Protein AF-X1KCS4-F1 (afdb_monomer)

Radius of gyration: 14.19 Å; Cα contacts (8 Å, |Δi|>4): 186; chains: 1; bounding box: 34×30×43 Å

pLDDT: mean 89.07, std 13.69, range [33.34, 98.0]

Foldseek 3Di:
DPDPPVLQVVQLVVVVVVCCVVPPPVFKDKDAQDDQAPDPGTARIWIAGPPPRAIETEHEDADADDPVNLVVVLVSCVRNVHDEYEYEYCDDPVRHDVVNVVSCVVSNYHYHHDDDPPPD

Sequence (120 aa):
MLWGKSGAKEYEDHVERALKRKYPWTTWQMEPQSPIKGTKDKVDFRLTNRKTGKEILVDAKSGTIKVSDLRQLDDYKRSANVKEVIIYTPTRKADIADSIKQRAKKSGIKIVCSSPRSSW

Secondary structure (DSSP, 8-state):
----HHHHHHHHHHHHHHHHHHS-TTTEEEEEEEE-TTSS-EEEEEEEETTT--EEEEEE-SS---HHHHHHHHHHHHHTT-SEEEEEESS-GGGS-HHHHHHHHHHTEEEEE-PPP---

Organism: NCBI:txid412755

Solvent-accessible surface area (backbone atoms only — not comparable to full-atom values): 6909 Å² total; per-residue (Å²): 134,86,75,51,81,65,47,50,52,55,42,42,53,46,48,51,56,52,44,51,72,77,48,45,71,95,49,25,47,76,38,68,63,31,73,36,58,99,55,96,49,62,35,51,29,35,37,34,29,72,86,75,67,49,50,35,43,35,40,69,37,68,55,86,89,49,72,66,57,55,51,53,50,54,48,47,31,60,58,59,72,41,84,41,39,35,39,39,22,51,55,52,76,85,76,54,55,66,70,54,54,54,49,28,58,76,71,53,41,44,81,43,66,56,60,76,80,78,85,124

Nearest PDB structures (foldseek):
  7edb-assembly1_A  TM=5.763E-01  e=1.135E-04  Peduovirus P2
  7e8r-assembly1_A-2  TM=4.992E-01  e=1.795E-04  Peduovirus P2
  5sxg-assembly2_B  TM=4.788E-01  e=2.258E-01  Homo sapiens
  7jn3-assembly1_E  TM=3.779E-01  e=1.099E-01  Rous sarcoma virus (strain Schmidt-Ruppin A)
  8sfe-assembly1_D  TM=5.003E-01  e=8.929E-01  Homo sapiens

Mean predicted aligned error: 4.86 Å

Structure (mmCIF, N/CA/C/O backbone):
data_AF-X1KCS4-F1
#
_entry.id   AF-X1KCS4-F1
#
loop_
_atom_site.group_PDB
_atom_site.id
_atom_site.type_symbol
_atom_site.label_atom_id
_atom_site.label_alt_id
_atom_site.label_comp_id
_atom_site.label_asym_id
_atom_site.label_entity_id
_atom_site.label_seq_id
_atom_site.pdbx_PDB_ins_code
_atom_site.Cartn_x
_atom_site.Cartn_y
_atom_site.Cartn_z
_atom_site.occupancy
_atom_site.B_iso_or_equiv
_atom_site.auth_seq_id
_atom_site.auth_comp_id
_atom_site.auth_asym_id
_atom_site.auth_atom_id
_atom_site.pdbx_PDB_model_num
ATOM 1 N N . MET A 1 1 ? 14.208 8.202 -19.451 1.00 38.06 1 MET A N 1
ATOM 2 C CA . MET A 1 1 ? 13.458 9.331 -18.858 1.00 38.06 1 MET A CA 1
ATOM 3 C C . MET A 1 1 ? 13.601 9.268 -17.350 1.00 38.06 1 MET A C 1
ATOM 5 O O . MET A 1 1 ? 13.130 8.313 -16.745 1.00 38.06 1 MET A O 1
ATOM 9 N N . LEU A 1 2 ? 14.315 10.230 -16.767 1.00 42.50 2 LEU A N 1
ATOM 10 C CA . LEU A 1 2 ? 14.402 10.414 -15.320 1.00 42.50 2 LEU A CA 1
ATOM 11 C C . LEU A 1 2 ? 13.086 11.053 -14.866 1.00 42.50 2 LEU A C 1
ATOM 13 O O . LEU A 1 2 ? 12.806 12.197 -15.211 1.00 42.50 2 LEU A O 1
ATOM 17 N N . TRP A 1 3 ? 12.255 10.295 -14.156 1.00 44.34 3 TRP A N 1
ATOM 18 C CA . TRP A 1 3 ? 11.042 10.823 -13.540 1.00 44.34 3 TRP A CA 1
ATOM 19 C C . TRP A 1 3 ? 11.471 11.754 -12.396 1.00 44.34 3 TRP A C 1
ATOM 21 O O . TRP A 1 3 ? 11.936 11.293 -11.356 1.00 44.34 3 TRP A O 1
ATOM 31 N N . GLY A 1 4 ? 11.395 13.070 -12.619 1.00 45.94 4 GLY A N 1
ATOM 32 C CA . GLY A 1 4 ? 11.576 14.078 -11.570 1.00 45.94 4 GLY A CA 1
ATOM 33 C C . GLY A 1 4 ? 10.448 14.017 -10.534 1.00 45.94 4 GLY A C 1
ATOM 34 O O . GLY A 1 4 ? 9.486 13.268 -10.697 1.00 45.94 4 GLY A O 1
ATOM 35 N N . LYS A 1 5 ? 10.534 14.827 -9.468 1.00 54.72 5 LYS A N 1
ATOM 36 C CA . LYS A 1 5 ? 9.528 14.891 -8.381 1.00 54.72 5 LYS A CA 1
ATOM 37 C C . LYS A 1 5 ? 8.073 15.037 -8.877 1.00 54.72 5 LYS A C 1
ATOM 39 O O . LYS A 1 5 ? 7.163 14.591 -8.186 1.00 54.72 5 LYS A O 1
ATOM 44 N N . SER A 1 6 ? 7.859 15.601 -10.069 1.00 61.47 6 SER A N 1
ATOM 45 C CA . SER A 1 6 ? 6.556 15.672 -10.747 1.00 61.47 6 SER A CA 1
ATOM 46 C C . SER A 1 6 ? 5.951 14.294 -11.037 1.00 61.47 6 SER A C 1
ATOM 48 O O . SER A 1 6 ? 4.779 14.062 -10.761 1.00 61.47 6 SER A O 1
ATOM 50 N N . GLY A 1 7 ? 6.760 13.341 -11.496 1.00 74.06 7 GLY A N 1
ATOM 51 C CA . GLY A 1 7 ? 6.286 12.027 -11.910 1.00 74.06 7 GLY A CA 1
ATOM 52 C C . GLY A 1 7 ? 5.877 11.106 -10.751 1.00 74.06 7 GLY A C 1
ATOM 53 O O . GLY A 1 7 ? 5.009 10.251 -10.915 1.00 74.06 7 GLY A O 1
ATOM 54 N N . ALA A 1 8 ? 6.467 11.278 -9.563 1.00 82.19 8 ALA A N 1
ATOM 55 C CA . ALA A 1 8 ? 6.023 10.564 -8.362 1.00 82.19 8 ALA A CA 1
ATOM 56 C C . ALA A 1 8 ? 4.621 11.026 -7.936 1.00 82.19 8 ALA A C 1
ATOM 58 O O . ALA A 1 8 ? 3.729 10.200 -7.756 1.00 82.19 8 ALA A O 1
ATOM 59 N N . LYS A 1 9 ? 4.402 12.346 -7.896 1.00 87.00 9 LYS A N 1
ATOM 60 C CA . LYS A 1 9 ? 3.107 12.931 -7.539 1.00 87.00 9 LYS A CA 1
ATOM 61 C C . LYS A 1 9 ? 2.011 12.601 -8.555 1.00 87.00 9 LYS A C 1
ATOM 63 O O . LYS A 1 9 ? 0.904 12.243 -8.166 1.00 87.00 9 LYS A O 1
ATOM 68 N N . GLU A 1 10 ? 2.316 12.664 -9.850 1.00 89.19 10 GLU A N 1
ATOM 69 C CA . GLU A 1 10 ? 1.380 12.253 -10.906 1.00 89.19 10 GLU A CA 1
ATOM 70 C C . GLU A 1 10 ? 0.966 10.784 -10.765 1.00 89.19 10 GLU A C 1
ATOM 72 O O . GLU A 1 10 ? -0.197 10.426 -10.988 1.00 89.19 10 GLU A O 1
ATOM 77 N N . TYR A 1 11 ? 1.910 9.924 -10.372 1.00 91.75 11 TYR A N 1
ATOM 78 C CA . TYR A 1 11 ? 1.622 8.519 -10.140 1.00 91.75 11 TYR A CA 1
ATOM 79 C C . TYR A 1 11 ? 0.752 8.306 -8.896 1.00 91.75 11 TYR A C 1
ATOM 81 O O . TYR A 1 11 ? -0.223 7.557 -8.967 1.00 91.75 11 TYR A O 1
ATOM 89 N N . GLU A 1 12 ? 1.037 8.997 -7.791 1.00 93.62 12 GLU A N 1
ATOM 90 C CA . GLU A 1 12 ? 0.167 9.013 -6.609 1.00 93.62 12 GLU A CA 1
ATOM 91 C C . GLU A 1 12 ? -1.261 9.452 -6.966 1.00 93.62 12 GLU A C 1
ATOM 93 O O . GLU A 1 12 ? -2.215 8.785 -6.573 1.00 93.62 12 GLU A O 1
ATOM 98 N N . ASP A 1 13 ? -1.432 10.488 -7.794 1.00 93.44 13 ASP A N 1
ATOM 99 C CA . ASP A 1 13 ? -2.755 10.967 -8.228 1.00 93.44 13 ASP A CA 1
ATOM 100 C C . ASP A 1 13 ? -3.507 9.945 -9.089 1.00 93.44 13 ASP A C 1
ATOM 102 O O . ASP A 1 13 ? -4.740 9.839 -9.043 1.00 93.44 13 ASP A O 1
ATOM 106 N N . HIS A 1 14 ? -2.781 9.183 -9.908 1.00 93.69 14 HIS A N 1
ATOM 107 C CA . HIS A 1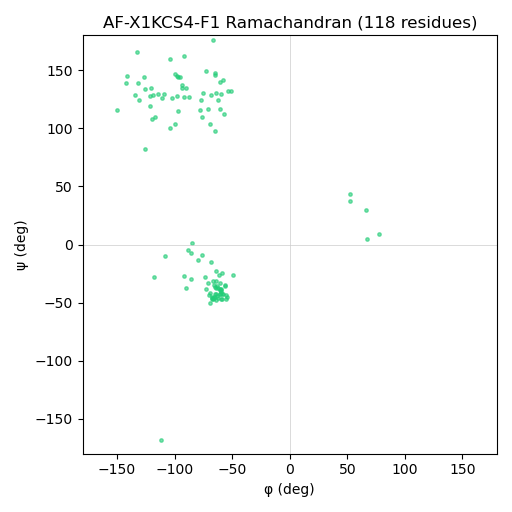 14 ? -3.345 8.052 -10.643 1.00 93.69 14 HIS A CA 1
ATOM 108 C C . HIS A 1 14 ? -3.791 6.935 -9.693 1.00 93.69 14 HIS A C 1
ATOM 110 O O . HIS A 1 14 ? -4.902 6.407 -9.835 1.00 93.69 14 HIS A O 1
ATOM 116 N N . VAL A 1 15 ? -2.957 6.594 -8.708 1.00 96.06 15 VAL A N 1
ATOM 117 C CA . VAL A 1 15 ? -3.277 5.588 -7.689 1.00 96.06 15 VAL A CA 1
ATOM 118 C C . VAL A 1 15 ? -4.489 6.026 -6.877 1.00 96.06 15 VAL A C 1
ATOM 120 O O . VAL A 1 15 ? -5.433 5.249 -6.756 1.00 96.06 15 VAL A O 1
ATOM 123 N N . GLU A 1 16 ? -4.550 7.277 -6.429 1.00 95.81 16 GLU A N 1
ATOM 124 C CA . GLU A 1 16 ? -5.687 7.832 -5.697 1.00 95.81 16 GLU A CA 1
ATOM 125 C C . GLU A 1 16 ? -6.998 7.673 -6.489 1.00 95.81 16 GLU A C 1
ATOM 127 O O . GLU A 1 16 ? -8.005 7.180 -5.970 1.00 95.81 16 GLU A O 1
ATOM 132 N N . ARG A 1 17 ? -6.990 8.007 -7.787 1.00 95.00 17 ARG A N 1
ATOM 133 C CA . ARG A 1 17 ? -8.144 7.811 -8.685 1.00 95.00 17 ARG A CA 1
ATOM 134 C C . ARG A 1 17 ? -8.524 6.339 -8.851 1.00 95.00 17 ARG A C 1
ATOM 136 O O . ARG A 1 17 ? -9.704 6.013 -9.004 1.00 95.00 17 ARG A O 1
ATOM 143 N N . ALA A 1 18 ? -7.556 5.425 -8.867 1.00 94.88 18 ALA A N 1
ATOM 144 C CA . ALA A 1 18 ? -7.826 3.989 -8.896 1.00 94.88 18 ALA A CA 1
ATOM 145 C C . ALA A 1 18 ? -8.428 3.497 -7.567 1.00 94.88 18 ALA A C 1
ATOM 147 O O . ALA A 1 18 ? -9.395 2.732 -7.580 1.00 94.88 18 ALA A O 1
ATOM 148 N N . LEU A 1 19 ? -7.916 3.982 -6.433 1.00 96.38 19 LEU A N 1
ATOM 149 C CA . LEU A 1 19 ? -8.420 3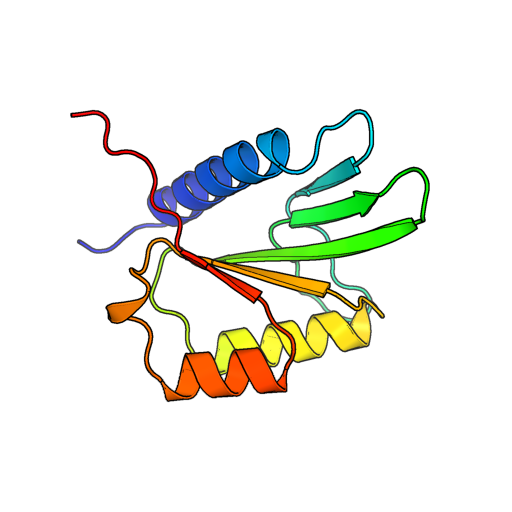.657 -5.103 1.00 96.38 19 LEU A CA 1
ATOM 150 C C . LEU A 1 19 ? -9.850 4.161 -4.909 1.00 96.38 19 LEU A C 1
ATOM 152 O O . LEU A 1 19 ? -10.698 3.360 -4.534 1.00 96.38 19 LEU A O 1
ATOM 156 N N . LYS A 1 20 ? -10.160 5.415 -5.263 1.00 94.94 20 LYS A N 1
ATOM 157 C CA . LYS A 1 20 ? -11.523 5.982 -5.173 1.00 94.94 20 LYS A CA 1
ATOM 158 C C . LYS A 1 20 ? -12.568 5.164 -5.943 1.00 94.94 20 LYS A C 1
ATOM 160 O O . LYS A 1 20 ? -13.702 5.039 -5.491 1.00 94.94 20 LYS A O 1
ATOM 165 N N . ARG A 1 21 ? -12.189 4.578 -7.086 1.00 94.12 21 ARG A N 1
ATOM 166 C CA . ARG A 1 21 ? -13.071 3.698 -7.878 1.00 94.12 21 ARG A CA 1
ATOM 167 C C . ARG A 1 21 ? -13.285 2.332 -7.228 1.00 94.12 21 ARG A C 1
ATOM 169 O O . ARG A 1 21 ? -14.378 1.785 -7.301 1.00 94.12 21 ARG A O 1
ATOM 176 N N . LYS A 1 22 ? -12.243 1.770 -6.616 1.00 95.69 22 LYS A N 1
ATOM 177 C CA . LYS A 1 22 ? -12.269 0.423 -6.028 1.00 95.69 22 LYS A CA 1
ATOM 178 C C . LYS A 1 22 ? -12.797 0.396 -4.589 1.00 95.69 22 LYS A C 1
ATOM 180 O O . LYS A 1 22 ? -13.367 -0.606 -4.166 1.00 95.69 22 LYS A O 1
ATOM 185 N N . TYR A 1 23 ? -12.594 1.478 -3.849 1.00 95.44 23 TYR A N 1
ATOM 186 C CA . TYR A 1 23 ? -12.933 1.647 -2.440 1.00 95.44 23 TYR A CA 1
ATOM 187 C C . TYR A 1 23 ? -13.808 2.902 -2.300 1.00 95.44 23 TYR A C 1
ATOM 189 O O . TYR A 1 23 ? -13.296 3.985 -2.012 1.00 95.44 23 TYR A O 1
ATOM 197 N N . PRO A 1 24 ? -15.128 2.787 -2.547 1.00 93.44 24 PRO A N 1
ATOM 198 C CA . PRO A 1 24 ? -16.026 3.937 -2.564 1.00 93.44 24 PRO A CA 1
ATOM 199 C C . PRO A 1 24 ? -16.064 4.662 -1.217 1.00 93.44 24 PRO A C 1
ATOM 201 O O . PRO A 1 24 ? -16.142 4.025 -0.162 1.00 93.44 24 PRO A O 1
ATOM 204 N N . TRP A 1 25 ? -16.092 5.995 -1.261 1.00 92.00 25 TRP A N 1
ATOM 205 C CA . TRP A 1 25 ? -16.055 6.882 -0.089 1.00 92.00 25 TRP A CA 1
ATOM 206 C C . TRP A 1 25 ? -17.210 6.672 0.908 1.00 92.00 25 TRP A C 1
ATOM 208 O O . TRP A 1 25 ? -17.068 6.932 2.105 1.00 92.00 25 TRP A O 1
ATOM 218 N N . THR A 1 26 ? -18.339 6.143 0.425 1.00 93.81 26 THR A N 1
ATOM 219 C CA . THR A 1 26 ? -19.500 5.760 1.243 1.00 93.81 26 THR A CA 1
ATOM 220 C C . THR A 1 26 ? -19.189 4.621 2.217 1.00 93.81 26 THR A C 1
ATOM 222 O O . THR A 1 26 ? -19.865 4.468 3.230 1.00 93.81 26 THR A O 1
ATOM 225 N N . THR A 1 27 ? -18.164 3.813 1.930 1.00 97.00 27 THR A N 1
ATOM 226 C CA . THR A 1 27 ? -17.755 2.660 2.749 1.00 97.00 27 THR A CA 1
ATOM 227 C C . THR A 1 27 ? -16.337 2.810 3.293 1.00 97.00 27 THR A C 1
ATOM 229 O O . THR A 1 27 ? -16.034 2.277 4.358 1.00 97.00 27 THR A O 1
ATOM 232 N N . TRP A 1 28 ? -15.470 3.537 2.594 1.00 98.00 28 TRP A N 1
ATOM 233 C CA . TRP A 1 28 ? -14.059 3.676 2.930 1.00 98.00 28 TRP A CA 1
ATOM 234 C C . TRP A 1 28 ? -13.691 5.136 3.179 1.00 98.00 28 TRP A C 1
ATOM 236 O O . TRP A 1 28 ? -14.057 6.029 2.421 1.00 98.00 28 TRP A O 1
ATOM 246 N N . GLN A 1 29 ? -12.948 5.376 4.249 1.00 97.56 29 GLN A N 1
ATOM 247 C CA . GLN A 1 29 ? -12.199 6.605 4.456 1.00 97.56 29 GLN A CA 1
ATOM 248 C C . GLN A 1 29 ? -10.811 6.421 3.853 1.00 97.56 29 GLN A C 1
ATOM 250 O O . GLN A 1 29 ? -10.196 5.380 4.062 1.00 97.56 29 GLN A O 1
ATOM 255 N N . MET A 1 30 ? -10.336 7.412 3.107 1.00 97.75 30 MET A N 1
ATOM 256 C CA . MET A 1 30 ? -8.986 7.426 2.558 1.00 97.75 30 MET A CA 1
ATOM 257 C C . MET A 1 30 ? -8.236 8.627 3.112 1.00 97.75 30 MET A C 1
ATOM 259 O O . MET A 1 30 ? -8.732 9.749 3.035 1.00 97.75 30 MET A O 1
ATOM 263 N N . GLU A 1 31 ? -7.047 8.379 3.643 1.00 96.81 31 GLU A N 1
ATOM 264 C CA . GLU A 1 31 ? -6.171 9.386 4.228 1.00 96.81 31 GLU A CA 1
ATOM 265 C C . GLU A 1 31 ? -4.848 9.394 3.454 1.00 96.81 31 GLU A C 1
ATOM 267 O O . GLU A 1 31 ? -4.085 8.426 3.558 1.00 96.81 31 GLU A O 1
ATOM 272 N N . PRO A 1 32 ? -4.580 10.430 2.640 1.00 95.88 32 PRO A N 1
ATOM 273 C CA . PRO A 1 32 ? -3.310 10.556 1.942 1.00 95.88 32 PRO A CA 1
ATOM 274 C C . PRO A 1 32 ? -2.187 10.938 2.915 1.00 95.88 32 PRO A C 1
ATOM 276 O O . PRO A 1 32 ? -2.423 11.650 3.892 1.00 95.88 32 PRO A O 1
ATOM 279 N N . GLN A 1 33 ? -0.959 10.500 2.627 1.00 94.00 33 GLN A N 1
ATOM 280 C CA . GLN A 1 33 ? 0.252 10.826 3.392 1.00 94.00 33 GLN A CA 1
ATOM 281 C C . GLN A 1 33 ? 0.086 10.544 4.900 1.00 94.00 33 GLN A C 1
ATOM 283 O O . GLN A 1 33 ? 0.455 11.347 5.764 1.00 94.00 33 GLN A O 1
ATOM 288 N N . SER A 1 34 ? -0.515 9.391 5.208 1.00 93.81 34 SER A N 1
ATOM 289 C CA . SER A 1 34 ? -0.917 8.992 6.556 1.00 93.81 34 SER A CA 1
ATOM 290 C C . SER A 1 34 ? 0.300 8.559 7.381 1.00 93.81 34 SER A C 1
ATOM 292 O O . SER A 1 34 ? 1.086 7.728 6.918 1.00 93.81 34 SER A O 1
ATOM 294 N N . PRO A 1 35 ? 0.484 9.076 8.608 1.00 93.12 35 PRO A N 1
ATOM 295 C CA . PRO A 1 35 ? 1.606 8.686 9.449 1.00 93.12 35 PRO A CA 1
ATOM 296 C C . PRO A 1 35 ? 1.525 7.210 9.858 1.00 93.12 35 PRO A C 1
ATOM 298 O O . PRO A 1 35 ? 0.450 6.654 10.120 1.00 93.12 35 PRO A O 1
ATOM 301 N N . ILE A 1 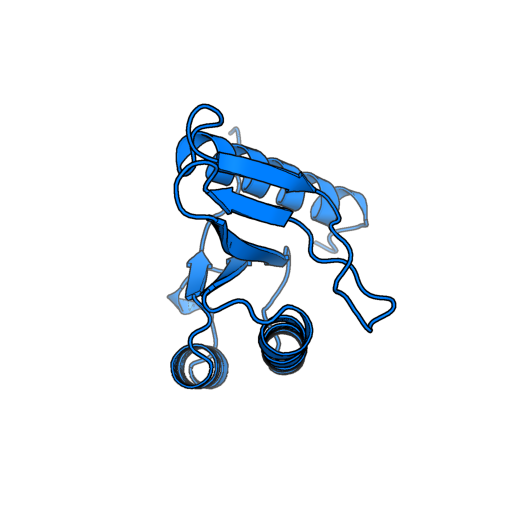36 ? 2.688 6.573 9.973 1.00 91.12 36 ILE A N 1
ATOM 302 C CA . ILE A 1 36 ? 2.806 5.234 10.548 1.00 91.12 36 ILE A CA 1
ATOM 303 C C . ILE A 1 36 ? 3.205 5.360 12.017 1.00 91.12 36 ILE A C 1
ATOM 305 O O . ILE A 1 36 ? 4.292 5.836 12.351 1.00 91.12 36 ILE A O 1
ATOM 309 N N . LYS A 1 37 ? 2.303 4.924 12.906 1.00 85.56 37 LYS A N 1
ATOM 310 C CA . LYS A 1 37 ? 2.481 4.986 14.362 1.00 85.56 37 LYS A CA 1
ATOM 311 C C . LYS A 1 37 ? 3.827 4.380 14.770 1.00 85.56 37 LYS A C 1
ATOM 313 O O . LYS A 1 37 ? 4.167 3.283 14.345 1.00 85.56 37 LYS A O 1
ATOM 318 N N . GLY A 1 38 ? 4.571 5.094 15.615 1.00 83.31 38 GLY A N 1
ATOM 319 C CA . GLY A 1 38 ? 5.875 4.641 16.109 1.00 83.31 38 GLY A CA 1
ATOM 320 C C . GLY A 1 38 ? 7.030 4.808 15.115 1.00 83.31 38 GLY A C 1
ATOM 321 O O . GLY A 1 38 ? 8.124 4.327 15.385 1.00 83.31 38 GLY A O 1
ATOM 322 N N . THR A 1 39 ? 6.816 5.496 13.990 1.00 84.81 39 THR A N 1
ATOM 323 C CA . THR A 1 39 ? 7.860 5.809 13.003 1.00 84.81 39 THR A CA 1
ATOM 324 C C . THR A 1 39 ? 7.802 7.289 12.612 1.00 84.81 39 THR A C 1
ATOM 326 O O . THR A 1 39 ? 6.816 7.971 12.891 1.00 84.81 39 THR A O 1
ATOM 329 N N . LYS A 1 40 ? 8.850 7.797 11.952 1.00 88.06 40 LYS A N 1
ATOM 330 C CA . LYS A 1 40 ? 8.832 9.130 11.316 1.00 88.06 40 LYS A CA 1
ATOM 331 C C . LYS A 1 40 ? 8.232 9.098 9.906 1.00 88.06 40 LYS A C 1
ATOM 333 O O . LYS A 1 40 ? 8.187 10.128 9.234 1.00 88.06 40 LYS A O 1
ATOM 338 N N . ASP A 1 41 ? 7.791 7.926 9.471 1.00 90.81 41 ASP A N 1
ATOM 339 C CA . ASP A 1 41 ? 7.415 7.677 8.098 1.00 90.81 41 ASP A CA 1
ATOM 340 C C . ASP A 1 41 ? 5.924 7.918 7.859 1.00 90.81 41 ASP A C 1
ATOM 342 O O . ASP A 1 41 ? 5.090 7.933 8.775 1.00 90.81 41 ASP A O 1
ATOM 346 N N . LYS A 1 42 ? 5.592 8.075 6.580 1.00 93.25 42 LYS A N 1
ATOM 347 C CA . LYS A 1 42 ? 4.230 8.191 6.078 1.00 93.25 42 LYS A CA 1
ATOM 348 C C . LYS A 1 42 ? 4.019 7.155 4.989 1.00 93.25 42 LYS A C 1
ATOM 350 O O . LYS A 1 42 ? 4.933 6.873 4.219 1.00 93.25 42 LYS A O 1
ATOM 355 N N . VAL A 1 43 ? 2.812 6.612 4.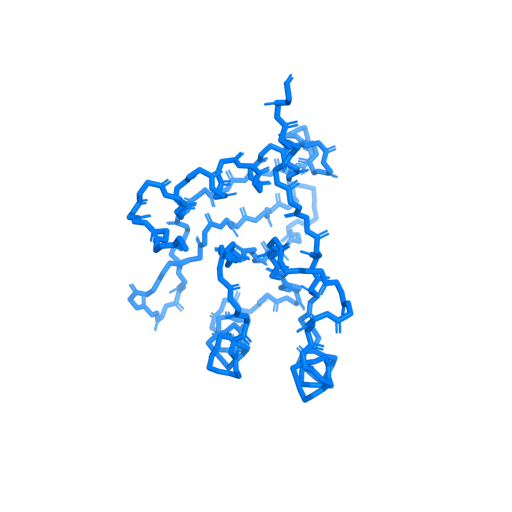934 1.00 94.94 43 VAL A N 1
ATOM 356 C CA . VAL A 1 43 ? 2.347 5.824 3.797 1.00 94.94 43 VAL A CA 1
ATOM 357 C C . VAL A 1 43 ? 1.524 6.712 2.875 1.00 94.94 43 VAL A C 1
ATOM 359 O O . VAL A 1 43 ? 0.789 7.582 3.351 1.00 94.94 43 VAL A O 1
ATOM 362 N N . ASP A 1 44 ? 1.622 6.483 1.569 1.00 96.12 44 ASP A N 1
ATOM 363 C CA . ASP A 1 44 ? 0.971 7.347 0.582 1.00 96.12 44 ASP A CA 1
ATOM 364 C C . ASP A 1 44 ? -0.541 7.390 0.771 1.00 96.12 44 ASP A C 1
ATOM 366 O O . ASP A 1 44 ? -1.126 8.469 0.719 1.00 96.12 44 ASP A O 1
ATOM 370 N N . PHE A 1 45 ? -1.171 6.249 1.073 1.00 97.31 45 PHE A N 1
ATOM 371 C CA . PHE A 1 45 ? -2.583 6.203 1.441 1.00 97.31 45 PHE A CA 1
ATOM 372 C C . PHE A 1 45 ? -2.864 5.172 2.534 1.00 97.31 45 PHE A C 1
ATOM 374 O O . PHE A 1 45 ? -2.400 4.031 2.489 1.00 97.31 45 PHE A O 1
ATOM 381 N N . ARG A 1 46 ? -3.718 5.548 3.483 1.00 97.50 46 ARG A N 1
ATOM 382 C CA . ARG A 1 46 ? -4.386 4.628 4.408 1.00 97.50 46 ARG A CA 1
ATOM 383 C C . ARG A 1 46 ? -5.863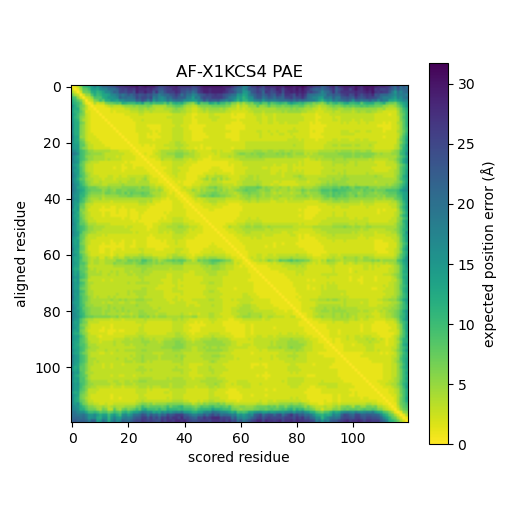 4.565 4.051 1.00 97.50 46 ARG A C 1
ATOM 385 O O . ARG A 1 46 ? -6.507 5.597 3.887 1.00 97.50 46 ARG A O 1
ATOM 392 N N . LEU A 1 47 ? -6.397 3.356 3.910 1.00 97.75 47 LEU A N 1
ATOM 393 C CA . LEU A 1 47 ? -7.820 3.118 3.692 1.00 97.75 47 LEU A CA 1
ATOM 394 C C . LEU A 1 47 ? -8.418 2.455 4.923 1.00 97.75 47 LEU A C 1
ATOM 396 O O . LEU A 1 47 ? -7.972 1.376 5.303 1.00 97.75 47 LEU A O 1
ATOM 400 N N . THR A 1 48 ? -9.478 3.035 5.471 1.00 97.44 48 THR A N 1
ATOM 401 C CA . THR A 1 48 ? -10.193 2.492 6.629 1.00 97.44 48 THR A CA 1
ATOM 402 C C . THR A 1 48 ? -11.645 2.248 6.262 1.00 97.44 48 THR A C 1
ATOM 404 O O . THR A 1 48 ? -12.379 3.161 5.881 1.00 97.44 48 THR A O 1
ATOM 407 N N . ASN A 1 49 ? -12.087 0.999 6.355 1.00 97.56 49 ASN A N 1
ATOM 408 C CA . ASN A 1 49 ? -13.480 0.652 6.142 1.00 97.56 49 ASN A CA 1
ATOM 409 C C . ASN A 1 49 ? -14.313 1.180 7.315 1.00 97.56 49 ASN A C 1
ATOM 411 O O . ASN A 1 49 ? -14.168 0.716 8.443 1.00 97.56 49 ASN A O 1
ATOM 415 N N . ARG A 1 50 ? -15.226 2.113 7.038 1.00 96.50 50 ARG A N 1
ATOM 416 C CA . ARG A 1 50 ? -16.023 2.822 8.050 1.00 96.50 50 ARG A CA 1
ATOM 417 C C . ARG A 1 50 ? -16.922 1.898 8.873 1.00 96.50 50 ARG A C 1
ATOM 419 O O . ARG A 1 50 ? -17.259 2.235 9.998 1.00 96.50 50 ARG A O 1
ATOM 426 N N . LYS A 1 51 ? -17.324 0.752 8.314 1.00 95.06 51 LYS A N 1
ATOM 427 C CA . LYS A 1 51 ? -18.236 -0.199 8.970 1.00 95.06 51 LYS A CA 1
ATOM 428 C C . LYS A 1 51 ? -17.504 -1.241 9.806 1.00 95.06 51 LYS A C 1
ATOM 430 O O . LYS A 1 51 ? -18.003 -1.656 10.840 1.00 95.06 51 LYS A O 1
ATOM 435 N N . THR A 1 52 ? -16.354 -1.704 9.325 1.00 96.12 52 THR A N 1
ATOM 436 C CA . THR A 1 52 ? -15.645 -2.854 9.917 1.00 96.12 52 THR A CA 1
ATOM 437 C C . THR A 1 52 ? -14.370 -2.466 10.655 1.00 96.12 52 THR A C 1
ATOM 439 O O . THR A 1 52 ? -13.759 -3.320 11.286 1.00 96.12 52 THR A O 1
ATOM 442 N N . GLY A 1 53 ? -13.915 -1.215 10.528 1.00 95.06 53 GLY A N 1
ATOM 443 C CA . GLY A 1 53 ? -12.615 -0.771 11.033 1.00 95.06 53 GLY A CA 1
ATOM 444 C C . GLY A 1 53 ? -11.424 -1.398 10.302 1.00 95.06 53 GLY A C 1
ATOM 445 O O . GLY A 1 53 ? -10.285 -1.183 10.698 1.00 95.06 53 GLY A O 1
ATOM 446 N N . LYS A 1 54 ? -11.654 -2.183 9.238 1.00 95.69 54 LYS A N 1
ATOM 447 C CA . LYS A 1 54 ? -10.576 -2.813 8.474 1.00 95.69 54 LYS A CA 1
ATOM 448 C C . LYS A 1 54 ? -9.689 -1.747 7.836 1.00 95.69 54 LYS A C 1
ATOM 450 O O . LYS A 1 54 ? -10.172 -0.961 7.022 1.00 95.69 54 LYS A O 1
ATOM 455 N N . GLU A 1 55 ? -8.396 -1.811 8.126 1.00 96.44 55 GLU A N 1
ATOM 456 C CA . GLU A 1 55 ? -7.385 -0.944 7.528 1.00 96.44 55 GLU A CA 1
ATOM 457 C C . GLU A 1 55 ? -6.626 -1.635 6.384 1.00 96.44 55 GLU A C 1
ATOM 459 O O . GLU A 1 55 ? -6.390 -2.849 6.404 1.00 96.44 55 GLU A O 1
ATOM 464 N N . ILE A 1 56 ? -6.234 -0.842 5.387 1.00 96.88 56 ILE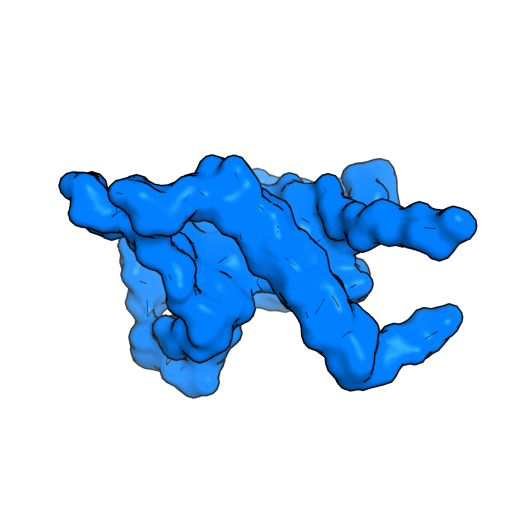 A N 1
ATOM 465 C CA . ILE A 1 56 ? -5.325 -1.218 4.303 1.00 96.88 56 ILE A CA 1
ATOM 466 C C . ILE A 1 56 ? -4.308 -0.089 4.137 1.00 96.88 56 ILE A C 1
ATOM 468 O O . ILE A 1 56 ? -4.693 1.068 3.969 1.00 96.88 56 ILE A O 1
ATOM 472 N N . LEU A 1 57 ? -3.020 -0.426 4.141 1.00 97.06 57 LEU A N 1
ATOM 473 C CA . LEU A 1 57 ? -1.958 0.524 3.798 1.00 97.06 57 LEU A CA 1
ATOM 474 C C . LEU A 1 57 ? -1.621 0.402 2.309 1.00 97.06 57 LEU A C 1
ATOM 476 O O . LEU A 1 57 ? -1.534 -0.712 1.787 1.00 97.06 57 LEU A O 1
ATOM 480 N N . VAL A 1 58 ? -1.440 1.525 1.620 1.00 97.56 58 VAL A N 1
ATOM 481 C CA . VAL A 1 58 ? -1.150 1.555 0.183 1.00 97.56 58 VAL A CA 1
ATOM 482 C C . VAL A 1 58 ? 0.036 2.462 -0.112 1.00 97.56 58 VAL A C 1
ATOM 484 O O . VAL A 1 58 ? 0.005 3.645 0.203 1.00 97.56 58 VAL A O 1
ATOM 487 N N . ASP A 1 59 ? 1.040 1.904 -0.776 1.00 96.00 59 ASP A N 1
ATOM 488 C CA . ASP A 1 59 ? 2.265 2.585 -1.191 1.00 96.00 59 ASP A CA 1
ATOM 489 C C . ASP A 1 59 ? 2.325 2.655 -2.727 1.00 96.00 59 ASP A C 1
ATOM 491 O O . ASP A 1 59 ? 2.090 1.660 -3.422 1.00 96.00 59 ASP A O 1
ATOM 495 N N . ALA A 1 60 ? 2.570 3.841 -3.274 1.00 95.38 60 ALA A N 1
ATOM 496 C CA . ALA A 1 60 ? 2.602 4.131 -4.700 1.00 95.38 60 ALA A CA 1
ATOM 497 C C . ALA A 1 60 ? 4.056 4.272 -5.169 1.00 95.38 60 ALA A C 1
ATOM 499 O O . ALA A 1 60 ? 4.693 5.314 -5.037 1.00 95.38 60 ALA A O 1
ATOM 500 N N . LYS A 1 61 ? 4.599 3.221 -5.790 1.00 92.81 61 LYS A N 1
ATOM 501 C CA . LYS A 1 61 ? 5.962 3.228 -6.332 1.00 92.81 61 LYS A CA 1
ATOM 502 C C . LYS A 1 61 ? 5.951 3.473 -7.834 1.00 92.81 61 LYS A C 1
ATOM 504 O O . LYS A 1 61 ? 5.705 2.559 -8.616 1.00 92.81 61 LYS A O 1
ATOM 509 N N . SER A 1 62 ? 6.294 4.697 -8.238 1.00 89.00 62 SER A N 1
ATOM 510 C CA . SER A 1 62 ? 6.434 5.095 -9.650 1.00 89.00 62 SER A CA 1
ATOM 511 C C . SER A 1 62 ? 7.621 4.436 -10.372 1.00 89.00 62 SER A C 1
ATOM 513 O O . SER A 1 62 ? 7.667 4.435 -11.600 1.00 89.00 62 SER A O 1
ATOM 515 N N . GLY A 1 63 ? 8.568 3.850 -9.631 1.00 83.19 63 GLY A N 1
ATOM 516 C CA . GLY A 1 63 ? 9.730 3.138 -10.165 1.00 83.19 63 GLY A CA 1
ATOM 517 C C . GLY A 1 63 ? 9.710 1.627 -9.919 1.00 83.19 63 GLY A C 1
ATOM 518 O O . GLY A 1 63 ? 8.709 1.041 -9.497 1.00 83.19 63 GLY A O 1
ATOM 519 N N . THR A 1 64 ? 10.858 0.995 -10.169 1.00 87.38 64 THR A N 1
ATOM 520 C CA . THR A 1 64 ? 11.084 -0.430 -9.903 1.00 87.38 64 THR A CA 1
ATOM 521 C C . THR A 1 64 ? 10.994 -0.729 -8.410 1.00 87.38 64 THR A C 1
ATOM 523 O O . THR A 1 64 ? 11.679 -0.096 -7.608 1.00 87.38 64 THR A O 1
ATOM 526 N N . ILE A 1 65 ? 10.207 -1.745 -8.054 1.00 92.69 65 ILE A N 1
ATOM 527 C CA . ILE A 1 65 ? 10.089 -2.228 -6.675 1.00 92.69 65 ILE A CA 1
ATOM 528 C C . ILE A 1 65 ? 11.399 -2.895 -6.247 1.00 92.69 65 ILE A C 1
ATOM 530 O O . ILE A 1 65 ? 11.895 -3.811 -6.908 1.00 92.69 65 ILE A O 1
ATOM 534 N N . LYS A 1 66 ? 11.928 -2.474 -5.101 1.00 92.38 66 LYS A N 1
ATOM 535 C CA . LYS A 1 66 ? 13.115 -3.033 -4.455 1.00 92.38 66 LYS A CA 1
ATOM 536 C C . LYS A 1 66 ? 12.724 -3.901 -3.263 1.00 92.38 66 LYS A C 1
ATOM 538 O O . LYS A 1 66 ? 11.667 -3.754 -2.655 1.00 92.38 66 LYS A O 1
ATOM 543 N N . VAL A 1 67 ? 13.634 -4.789 -2.860 1.00 92.56 67 VAL A N 1
ATOM 544 C CA . VAL A 1 67 ? 13.463 -5.601 -1.640 1.00 92.56 67 VAL A CA 1
ATOM 545 C C . VAL A 1 67 ? 13.337 -4.713 -0.396 1.00 92.56 67 VAL A C 1
ATOM 547 O O . VAL A 1 67 ? 12.616 -5.073 0.531 1.00 92.56 67 VAL A O 1
ATOM 550 N N . SER A 1 68 ? 14.012 -3.558 -0.373 1.00 91.31 68 SER A N 1
ATOM 551 C CA . SER A 1 68 ? 13.905 -2.573 0.710 1.00 91.31 68 SER A CA 1
ATOM 552 C C . SER A 1 68 ? 12.485 -2.038 0.877 1.00 91.31 68 SER A C 1
ATOM 554 O O . SER A 1 68 ? 12.039 -1.911 2.011 1.00 91.31 68 SER A O 1
ATOM 556 N N . ASP A 1 69 ? 11.759 -1.816 -0.223 1.00 92.69 69 ASP A N 1
ATOM 557 C CA . ASP A 1 69 ? 10.374 -1.332 -0.177 1.00 92.69 69 ASP A CA 1
ATOM 558 C C . ASP A 1 69 ? 9.476 -2.373 0.506 1.00 92.69 69 ASP A C 1
ATOM 560 O O . ASP A 1 69 ? 8.692 -2.059 1.396 1.00 92.69 69 ASP A O 1
ATOM 564 N N . LEU A 1 70 ? 9.662 -3.657 0.172 1.00 94.81 70 LEU A N 1
ATOM 565 C CA . LEU A 1 70 ? 8.922 -4.750 0.812 1.00 94.81 70 LEU A CA 1
ATOM 566 C C . LEU A 1 70 ? 9.236 -4.877 2.308 1.00 94.81 70 LEU A C 1
ATOM 568 O O . LEU A 1 70 ? 8.347 -5.198 3.092 1.00 94.81 70 LEU A O 1
ATOM 572 N N . ARG A 1 71 ? 10.493 -4.648 2.711 1.00 92.69 71 ARG A N 1
ATOM 573 C CA . ARG A 1 71 ? 10.893 -4.677 4.128 1.00 92.69 71 ARG A CA 1
ATOM 574 C C . ARG A 1 71 ? 10.265 -3.522 4.905 1.00 92.69 71 ARG A C 1
ATOM 576 O O . ARG A 1 71 ? 9.695 -3.762 5.961 1.00 92.69 71 ARG A O 1
ATOM 583 N N . GLN A 1 72 ? 10.306 -2.313 4.351 1.00 92.31 72 GLN A N 1
ATOM 584 C CA . GLN A 1 72 ? 9.687 -1.135 4.955 1.00 92.31 72 GLN A CA 1
ATOM 585 C C . GLN A 1 72 ? 8.178 -1.337 5.162 1.00 92.31 72 GLN A C 1
ATOM 587 O O . GLN A 1 72 ? 7.645 -1.045 6.229 1.00 92.31 72 GLN A O 1
ATOM 592 N N . LEU A 1 73 ? 7.484 -1.919 4.182 1.00 93.56 73 LEU A N 1
ATOM 593 C CA . LEU A 1 73 ? 6.054 -2.201 4.305 1.00 93.56 73 LEU A CA 1
ATOM 594 C C . LEU A 1 73 ? 5.724 -3.330 5.285 1.00 93.56 73 LEU A C 1
ATOM 596 O O . LEU A 1 73 ? 4.693 -3.258 5.955 1.00 93.56 73 LEU A O 1
ATOM 600 N N . ASP A 1 74 ? 6.586 -4.343 5.415 1.00 92.56 74 ASP A N 1
ATOM 601 C CA . ASP A 1 74 ? 6.484 -5.331 6.498 1.00 92.56 74 ASP A CA 1
ATOM 602 C C . ASP A 1 74 ? 6.596 -4.659 7.876 1.00 92.56 74 ASP A C 1
ATOM 604 O O . ASP A 1 74 ? 5.875 -5.024 8.809 1.00 92.56 74 ASP A O 1
ATOM 608 N N . ASP A 1 75 ? 7.473 -3.666 8.017 1.00 91.88 75 ASP A N 1
ATOM 609 C CA . ASP A 1 75 ? 7.613 -2.900 9.256 1.00 91.88 75 ASP A CA 1
ATOM 610 C C . ASP A 1 75 ? 6.368 -2.055 9.527 1.00 91.88 75 ASP A C 1
ATOM 612 O O . ASP A 1 75 ? 5.824 -2.110 10.629 1.00 91.88 75 ASP A O 1
ATOM 616 N N . TYR A 1 76 ? 5.833 -1.363 8.518 1.00 92.44 76 TYR A N 1
ATOM 617 C CA . TYR A 1 76 ? 4.601 -0.579 8.668 1.00 92.44 76 TYR A CA 1
ATOM 618 C C . TYR A 1 76 ? 3.416 -1.441 9.069 1.00 92.44 76 TYR A C 1
ATOM 620 O O . TYR A 1 76 ? 2.654 -1.072 9.962 1.00 92.44 76 TYR A O 1
ATOM 628 N N . LYS A 1 77 ? 3.287 -2.612 8.444 1.00 91.00 77 LYS A N 1
ATOM 629 C CA . LYS A 1 77 ? 2.265 -3.605 8.765 1.00 91.00 77 LYS A CA 1
ATOM 630 C C . LYS A 1 77 ? 2.294 -3.969 10.252 1.00 91.00 77 LYS A C 1
ATOM 632 O O . LYS A 1 77 ? 1.247 -3.993 10.896 1.00 91.00 77 LYS A O 1
ATOM 637 N N . ARG A 1 78 ? 3.491 -4.204 10.802 1.00 90.56 78 ARG A N 1
ATOM 638 C CA . ARG A 1 78 ? 3.697 -4.528 12.221 1.00 90.56 78 ARG A CA 1
ATOM 639 C C . ARG A 1 78 ? 3.419 -3.334 13.130 1.00 90.56 78 ARG A C 1
ATOM 641 O O . ARG A 1 78 ? 2.626 -3.464 14.056 1.00 90.56 78 ARG A O 1
ATOM 648 N N . SER A 1 79 ? 4.003 -2.174 12.841 1.00 89.50 79 SER A N 1
ATOM 649 C CA . SER A 1 79 ? 3.875 -0.970 13.673 1.00 89.50 79 SER A CA 1
ATOM 650 C C . SER A 1 79 ? 2.446 -0.425 13.729 1.00 89.50 79 SER A C 1
ATOM 652 O O . SER A 1 79 ? 1.991 0.037 14.774 1.00 89.50 79 S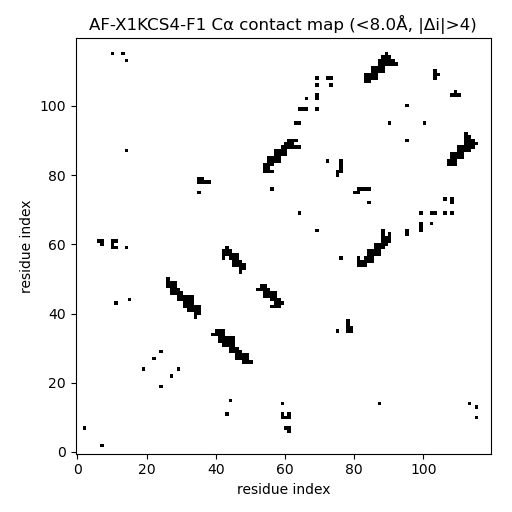ER A O 1
ATOM 654 N N . ALA A 1 80 ? 1.714 -0.503 12.616 1.00 86.94 80 ALA A N 1
ATOM 655 C CA . ALA A 1 80 ? 0.322 -0.072 12.536 1.00 86.94 80 ALA A CA 1
ATOM 656 C C . ALA A 1 80 ? -0.684 -1.176 12.916 1.00 86.94 80 ALA A C 1
ATOM 658 O O . ALA A 1 80 ? -1.876 -0.896 12.964 1.00 86.94 80 ALA A O 1
ATOM 659 N N . ASN A 1 81 ? -0.233 -2.410 13.183 1.00 89.50 81 ASN A N 1
ATOM 660 C CA . ASN A 1 81 ? -1.087 -3.584 13.407 1.00 89.50 81 ASN A CA 1
ATOM 661 C C . ASN A 1 81 ? -2.125 -3.815 12.283 1.00 89.50 81 ASN A C 1
ATOM 663 O O . ASN A 1 81 ? -3.268 -4.211 12.521 1.00 89.50 81 ASN A O 1
ATOM 667 N N . VAL A 1 82 ? -1.724 -3.564 11.035 1.00 90.31 82 VAL A N 1
ATOM 668 C CA . VAL A 1 82 ? -2.578 -3.725 9.850 1.00 90.31 82 VAL A CA 1
ATOM 669 C C . VAL A 1 82 ? -2.342 -5.099 9.230 1.00 90.31 82 VAL A C 1
ATOM 671 O O . VAL A 1 82 ? -1.228 -5.610 9.220 1.00 90.31 82 VAL A O 1
ATOM 674 N N . LYS A 1 83 ? -3.383 -5.739 8.688 1.00 87.94 83 LYS A N 1
ATOM 675 C CA . LYS A 1 83 ? -3.253 -7.072 8.066 1.00 87.94 83 LYS A CA 1
ATOM 676 C C . LYS A 1 83 ? -2.966 -7.027 6.565 1.00 87.94 83 LYS A C 1
ATOM 678 O O . LYS A 1 83 ? -2.352 -7.960 6.046 1.00 87.94 83 LYS A O 1
ATOM 683 N N . GLU A 1 84 ? -3.387 -5.967 5.877 1.00 94.19 84 GLU A N 1
ATOM 684 C CA . GLU A 1 84 ? -3.320 -5.848 4.418 1.00 94.19 84 GLU A CA 1
ATOM 685 C C . GLU A 1 84 ? -2.493 -4.631 3.986 1.00 94.19 84 GLU A C 1
ATOM 687 O O . GLU A 1 84 ? -2.745 -3.505 4.412 1.00 94.19 84 GLU A O 1
ATOM 692 N N . VAL A 1 85 ? -1.515 -4.871 3.109 1.00 96.25 85 VAL A N 1
ATOM 693 C CA . VAL A 1 85 ? -0.683 -3.828 2.499 1.00 96.25 85 VAL A CA 1
ATOM 694 C C . VAL A 1 85 ? -0.624 -4.044 0.991 1.00 96.25 85 VAL A C 1
ATOM 696 O O . VAL A 1 85 ? -0.515 -5.182 0.520 1.00 96.25 85 VAL A O 1
ATOM 699 N N . ILE A 1 86 ? -0.706 -2.955 0.231 1.00 97.06 86 ILE A N 1
ATOM 700 C CA . ILE A 1 86 ? -0.705 -2.961 -1.230 1.00 97.06 86 ILE A CA 1
ATOM 701 C C . ILE A 1 86 ? 0.402 -2.041 -1.749 1.00 97.06 86 ILE A C 1
ATOM 703 O O . ILE A 1 86 ? 0.500 -0.900 -1.318 1.00 97.06 86 ILE A O 1
ATOM 707 N N . ILE A 1 87 ? 1.180 -2.509 -2.724 1.00 96.50 87 ILE A N 1
ATOM 708 C CA . ILE A 1 87 ? 2.037 -1.660 -3.559 1.00 96.50 87 ILE A CA 1
ATOM 709 C C . ILE A 1 87 ? 1.362 -1.468 -4.910 1.00 96.50 87 ILE A C 1
ATOM 711 O O . ILE A 1 87 ? 1.055 -2.453 -5.586 1.00 96.50 87 ILE A O 1
ATOM 715 N N . TYR A 1 88 ? 1.184 -0.221 -5.334 1.00 96.38 88 TYR A N 1
ATOM 716 C CA . TYR A 1 88 ? 0.894 0.120 -6.724 1.00 96.38 88 TYR A CA 1
ATOM 717 C C . TYR A 1 88 ? 2.191 0.442 -7.463 1.00 96.38 88 TYR A C 1
ATOM 719 O O . TYR A 1 88 ? 3.032 1.171 -6.947 1.00 96.38 88 TYR A O 1
ATOM 727 N N . THR A 1 89 ? 2.358 -0.098 -8.670 1.00 94.56 89 THR A N 1
ATOM 728 C CA . THR A 1 89 ? 3.504 0.216 -9.539 1.00 94.56 89 THR A CA 1
ATOM 729 C C . THR A 1 89 ? 3.092 0.319 -11.009 1.00 94.56 89 THR A C 1
ATOM 731 O O . THR A 1 89 ? 2.217 -0.439 -11.442 1.00 94.56 89 THR A O 1
ATOM 734 N N . PRO A 1 90 ? 3.694 1.215 -11.819 1.00 92.44 90 PRO A N 1
ATOM 735 C CA . PRO A 1 90 ? 3.475 1.222 -13.261 1.00 92.44 90 PRO A CA 1
ATOM 736 C C . PRO A 1 90 ? 4.253 0.096 -13.961 1.00 92.44 90 PRO A C 1
ATOM 738 O O . PRO A 1 90 ? 4.029 -0.147 -15.146 1.00 92.44 90 PRO A O 1
ATOM 741 N N . THR A 1 91 ? 5.145 -0.601 -13.242 1.00 91.00 91 THR A N 1
ATOM 742 C CA . THR A 1 91 ? 5.924 -1.742 -13.741 1.00 91.00 91 THR A CA 1
ATOM 743 C C . THR A 1 91 ? 4.995 -2.863 -14.198 1.00 91.00 91 THR A C 1
ATOM 745 O O . THR A 1 91 ? 4.112 -3.301 -13.450 1.00 91.00 91 THR A O 1
ATOM 748 N N . ARG A 1 92 ? 5.198 -3.374 -15.418 1.00 89.50 92 ARG A N 1
ATOM 749 C CA . ARG A 1 92 ? 4.421 -4.511 -15.930 1.00 89.50 92 ARG A CA 1
ATOM 750 C C . ARG A 1 92 ? 4.724 -5.756 -15.103 1.00 89.50 92 ARG A C 1
ATOM 752 O O . ARG A 1 92 ? 5.848 -5.969 -14.664 1.00 89.50 92 ARG A O 1
ATOM 759 N N . LYS A 1 93 ? 3.735 -6.637 -14.945 1.00 89.50 93 LYS A N 1
ATOM 760 C CA . LYS A 1 93 ? 3.869 -7.856 -14.127 1.00 89.50 93 LYS A CA 1
ATOM 761 C C . LYS A 1 93 ? 5.037 -8.757 -14.556 1.00 89.50 93 LYS A C 1
ATOM 763 O O . LYS A 1 93 ? 5.658 -9.384 -13.698 1.00 89.50 93 LYS A O 1
ATOM 768 N N . ALA A 1 94 ? 5.310 -8.826 -15.860 1.00 90.19 94 ALA A N 1
ATOM 769 C CA . ALA A 1 94 ? 6.421 -9.593 -16.421 1.00 90.19 94 ALA A CA 1
ATOM 770 C C . ALA A 1 94 ? 7.793 -9.018 -16.028 1.00 90.19 94 ALA A C 1
ATOM 772 O O . ALA A 1 94 ? 8.723 -9.784 -15.813 1.00 90.19 94 ALA A O 1
ATOM 773 N N . ASP A 1 95 ? 7.879 -7.698 -15.845 1.00 91.31 95 ASP A N 1
ATOM 774 C CA . ASP A 1 95 ? 9.127 -6.975 -15.569 1.00 91.31 95 ASP A CA 1
ATOM 775 C C . ASP A 1 95 ? 9.473 -6.955 -14.064 1.00 91.31 95 ASP A C 1
ATOM 777 O O . ASP A 1 95 ? 10.546 -6.510 -13.661 1.00 91.31 95 ASP A O 1
ATOM 781 N N . ILE A 1 96 ? 8.573 -7.442 -13.200 1.00 92.69 96 ILE A N 1
ATOM 782 C CA . ILE A 1 96 ? 8.847 -7.592 -11.767 1.00 92.69 96 ILE A CA 1
ATOM 783 C C . ILE A 1 96 ? 9.714 -8.836 -11.559 1.00 92.69 96 ILE A C 1
ATOM 785 O O . ILE A 1 96 ? 9.304 -9.945 -11.907 1.00 92.69 96 ILE A O 1
ATOM 789 N N . ALA A 1 97 ? 10.870 -8.665 -10.917 1.00 94.69 97 ALA A N 1
ATOM 790 C CA . ALA A 1 97 ? 11.764 -9.766 -10.575 1.00 94.69 97 ALA A CA 1
ATOM 791 C C . ALA A 1 97 ? 11.072 -10.831 -9.704 1.00 94.69 97 ALA A C 1
ATOM 793 O O . ALA A 1 97 ? 10.315 -10.519 -8.779 1.00 94.69 97 ALA A O 1
ATOM 794 N N . ASP A 1 98 ? 11.366 -12.107 -9.948 1.00 94.75 98 ASP A N 1
ATOM 795 C CA . ASP A 1 98 ? 10.722 -13.208 -9.223 1.00 94.75 98 ASP A CA 1
ATOM 796 C C . ASP A 1 98 ? 11.048 -13.212 -7.728 1.00 94.75 98 ASP A C 1
ATOM 798 O O . ASP A 1 98 ? 10.182 -13.531 -6.913 1.00 94.75 98 ASP A O 1
ATOM 802 N N . SER A 1 99 ? 12.240 -12.754 -7.343 1.00 94.94 99 SER A N 1
ATOM 803 C CA . SER A 1 99 ? 12.611 -12.550 -5.938 1.00 94.94 99 SER A CA 1
ATOM 804 C C . SER A 1 99 ? 11.685 -11.550 -5.230 1.00 94.94 99 SER A C 1
ATOM 806 O O . SER A 1 99 ? 11.280 -11.782 -4.088 1.00 94.94 99 SER A O 1
ATOM 808 N N . ILE A 1 100 ? 11.273 -10.478 -5.918 1.00 96.25 100 ILE A N 1
ATOM 809 C CA . ILE A 1 100 ? 10.298 -9.497 -5.419 1.00 96.25 100 ILE A CA 1
ATOM 810 C C . ILE A 1 100 ? 8.920 -10.144 -5.282 1.00 96.25 100 ILE A C 1
ATOM 812 O O . ILE A 1 100 ? 8.294 -10.020 -4.230 1.00 96.25 100 ILE A O 1
ATOM 816 N N . LYS A 1 101 ? 8.463 -10.892 -6.296 1.00 95.25 101 LYS A N 1
ATOM 817 C CA . LYS A 1 101 ? 7.168 -11.599 -6.249 1.00 95.25 101 LYS A CA 1
ATOM 818 C C . LYS A 1 101 ? 7.110 -12.592 -5.086 1.00 95.25 101 LYS A C 1
ATOM 820 O O . LYS A 1 101 ? 6.134 -12.610 -4.335 1.00 95.25 101 LYS A O 1
ATOM 825 N N . GLN A 1 102 ? 8.155 -13.402 -4.916 1.00 95.00 102 GLN A N 1
ATOM 826 C CA . GLN A 1 102 ? 8.251 -14.394 -3.844 1.00 95.00 102 GLN A CA 1
ATOM 827 C C . GLN A 1 102 ? 8.268 -13.732 -2.466 1.00 95.00 102 GLN A C 1
ATOM 829 O O . GLN A 1 102 ? 7.545 -14.165 -1.565 1.00 95.00 102 GLN A O 1
ATOM 834 N N . ARG A 1 103 ? 9.047 -12.656 -2.297 1.00 94.81 103 ARG A N 1
ATOM 835 C CA . ARG A 1 103 ? 9.105 -11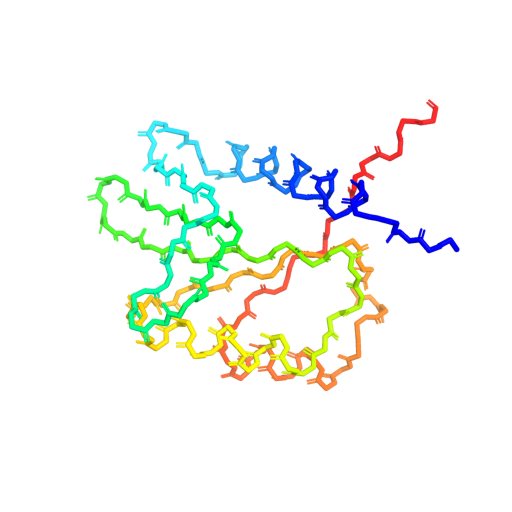.936 -1.025 1.00 94.81 103 ARG A CA 1
ATOM 836 C C . ARG A 1 103 ? 7.772 -11.272 -0.696 1.00 94.81 103 ARG A C 1
ATOM 838 O O . ARG A 1 103 ? 7.288 -11.459 0.413 1.00 94.81 103 ARG A O 1
ATOM 845 N N . ALA A 1 104 ? 7.149 -10.586 -1.654 1.00 95.44 104 ALA A N 1
ATOM 846 C CA . ALA A 1 104 ? 5.836 -9.974 -1.468 1.00 95.44 104 ALA A CA 1
ATOM 847 C C . ALA A 1 104 ? 4.783 -11.021 -1.067 1.00 95.44 104 ALA A C 1
ATOM 849 O O . ALA A 1 104 ? 4.036 -10.806 -0.114 1.00 95.44 104 ALA A O 1
ATOM 850 N N . LYS A 1 105 ? 4.796 -12.203 -1.704 1.00 94.62 105 LYS A N 1
ATOM 851 C CA . LYS A 1 105 ? 3.936 -13.335 -1.325 1.00 94.62 105 LYS A CA 1
ATOM 852 C C . LYS A 1 105 ? 4.188 -13.795 0.115 1.00 94.62 105 LYS A C 1
ATOM 854 O O . LYS A 1 105 ? 3.227 -13.961 0.860 1.00 94.62 105 LYS A O 1
ATOM 859 N N . LYS A 1 106 ? 5.451 -13.972 0.523 1.00 92.75 106 LYS A N 1
ATOM 860 C CA . LYS A 1 106 ? 5.821 -14.385 1.892 1.00 92.75 106 LYS A CA 1
ATOM 861 C C . LYS A 1 106 ? 5.387 -13.362 2.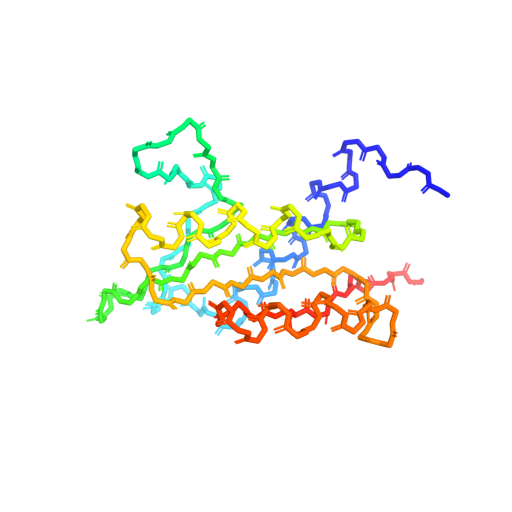951 1.00 92.75 106 LYS A C 1
ATOM 863 O O . LYS A 1 106 ? 4.963 -13.746 4.033 1.00 92.75 106 LYS A O 1
ATOM 868 N N . SER A 1 107 ? 5.476 -12.081 2.617 1.00 90.38 107 SER A N 1
ATOM 869 C CA . SER A 1 107 ? 5.094 -10.942 3.460 1.00 90.38 107 SER A CA 1
ATOM 870 C C . SER A 1 107 ? 3.575 -10.668 3.476 1.00 90.38 107 SER A C 1
ATOM 872 O O . SER A 1 107 ? 3.053 -9.933 4.322 1.00 90.38 107 SER A O 1
ATOM 874 N N . GLY A 1 108 ? 2.825 -11.278 2.550 1.00 92.69 108 GLY A N 1
ATOM 875 C CA . GLY A 1 108 ? 1.406 -10.991 2.342 1.00 92.69 108 GLY A CA 1
ATOM 876 C C . GLY A 1 108 ? 1.157 -9.575 1.813 1.00 92.69 108 GLY A C 1
ATOM 877 O O . GLY A 1 108 ? 0.122 -8.985 2.117 1.00 92.69 108 GLY A O 1
ATOM 878 N N . ILE A 1 109 ? 2.113 -9.021 1.062 1.00 95.94 109 ILE A N 1
ATOM 879 C CA . ILE A 1 109 ? 2.010 -7.722 0.392 1.00 95.94 109 ILE A CA 1
ATOM 880 C C . ILE A 1 109 ? 1.463 -7.960 -1.014 1.00 95.94 109 ILE A C 1
ATOM 882 O O . ILE A 1 109 ? 2.003 -8.757 -1.786 1.00 95.94 109 ILE A O 1
ATOM 886 N N . LYS A 1 110 ? 0.390 -7.256 -1.370 1.00 96.38 110 LYS A N 1
ATOM 887 C CA . LYS A 1 110 ? -0.199 -7.342 -2.706 1.00 96.38 110 LYS A CA 1
ATOM 888 C C . LYS A 1 110 ? 0.484 -6.352 -3.642 1.00 96.38 110 LYS A C 1
ATOM 890 O O . LYS A 1 110 ? 0.493 -5.163 -3.359 1.00 96.38 110 LYS A O 1
ATOM 895 N N . ILE A 1 111 ? 0.972 -6.814 -4.791 1.00 96.19 111 ILE A N 1
ATOM 896 C CA . ILE A 1 111 ? 1.460 -5.922 -5.851 1.00 96.19 111 ILE A CA 1
ATOM 897 C C . ILE A 1 111 ? 0.357 -5.729 -6.894 1.00 96.19 111 ILE A C 1
ATOM 899 O O . ILE A 1 111 ? -0.207 -6.701 -7.401 1.00 96.19 111 ILE A O 1
ATOM 903 N N . VAL A 1 112 ? 0.051 -4.474 -7.213 1.00 95.69 112 VAL A N 1
ATOM 904 C CA . VAL A 1 112 ? -0.901 -4.071 -8.248 1.00 95.69 112 VAL A CA 1
ATOM 905 C C . VAL A 1 112 ? -0.156 -3.298 -9.331 1.00 95.69 112 VAL A C 1
ATOM 907 O O . VAL A 1 112 ? 0.270 -2.165 -9.131 1.00 95.69 112 VAL A O 1
ATOM 910 N N . CYS A 1 113 ? -0.023 -3.919 -10.501 1.00 92.94 113 CYS A N 1
ATOM 911 C CA . CYS A 1 113 ? 0.498 -3.263 -11.695 1.00 92.94 113 CYS A CA 1
ATOM 912 C C . CYS A 1 113 ? -0.602 -2.385 -12.300 1.00 92.94 113 CYS A C 1
ATOM 914 O O . CYS A 1 113 ? -1.638 -2.897 -12.724 1.00 92.94 113 CYS A O 1
ATOM 916 N N . SER A 1 114 ? -0.397 -1.073 -12.318 1.00 90.12 114 SER A N 1
ATOM 917 C CA . SER A 1 114 ? -1.347 -0.103 -12.856 1.00 90.12 114 SER A CA 1
ATOM 918 C C . SER A 1 114 ? -0.590 1.098 -13.395 1.00 90.12 114 SER A C 1
ATOM 920 O O . SER A 1 114 ? 0.043 1.825 -12.628 1.00 90.12 114 SER A O 1
ATOM 922 N N . SER A 1 115 ? -0.670 1.317 -14.702 1.00 83.44 115 SER A N 1
ATOM 923 C CA . SER A 1 115 ? -0.067 2.469 -15.372 1.00 83.44 115 SER A CA 1
ATOM 924 C C . SER A 1 115 ? -1.128 3.556 -15.588 1.00 83.44 115 SER A C 1
ATOM 926 O O . SER A 1 115 ? -2.291 3.216 -15.848 1.00 83.44 115 SER A O 1
ATOM 928 N N . PRO A 1 116 ? -0.768 4.851 -15.508 1.00 78.94 116 PRO A N 1
ATOM 929 C CA . PRO A 1 116 ? -1.621 5.915 -16.021 1.00 78.94 116 PRO A CA 1
ATOM 930 C C . PRO A 1 116 ? -1.950 5.598 -17.479 1.00 78.94 116 PRO A C 1
ATOM 932 O O . PRO A 1 116 ? -1.057 5.222 -18.240 1.00 78.94 116 PRO A O 1
ATOM 935 N N . ARG A 1 117 ? -3.223 5.689 -17.878 1.00 63.25 117 ARG A N 1
ATOM 936 C CA . ARG A 1 117 ? -3.543 5.632 -19.309 1.00 63.25 117 ARG A CA 1
ATOM 937 C C . ARG A 1 117 ? -2.833 6.816 -19.954 1.00 63.25 117 ARG A C 1
ATOM 939 O O . ARG A 1 117 ? -3.146 7.950 -19.606 1.00 63.25 117 ARG A O 1
ATOM 946 N N . SER A 1 118 ? -1.891 6.549 -20.853 1.00 46.16 118 SER A N 1
ATOM 947 C CA . SER A 1 118 ? -1.370 7.569 -21.754 1.00 46.16 118 SER A CA 1
ATOM 948 C C . SER A 1 118 ? -2.564 8.130 -22.521 1.00 46.16 118 SER A C 1
ATOM 950 O O . SER A 1 118 ? -3.219 7.396 -23.261 1.00 46.16 118 SER A O 1
ATOM 952 N N . SER A 1 119 ? -2.909 9.391 -22.273 1.00 36.66 119 SER A N 1
ATOM 953 C CA . SER A 1 119 ? -3.692 10.182 -23.214 1.00 36.66 119 SER A CA 1
ATOM 954 C C . SER A 1 119 ? -2.817 10.341 -24.454 1.00 36.66 119 SER A C 1
ATOM 956 O O . SER A 1 119 ? -1.863 11.117 -24.427 1.00 36.66 119 SER A O 1
ATOM 958 N N . TRP A 1 120 ? -3.066 9.481 -25.441 1.00 33.34 120 TRP A N 1
ATOM 959 C CA . TRP A 1 120 ? -2.594 9.652 -26.811 1.00 33.34 120 TRP A CA 1
ATOM 960 C C . TRP A 1 120 ? -3.382 10.775 -27.473 1.00 33.34 120 TRP A C 1
ATOM 962 O O . TRP A 1 120 ? -4.600 10.863 -27.182 1.00 33.34 120 TRP A O 1
#